Protein AF-A0A9W4X0B1-F1 (afdb_monomer_lite)

Radius of gyration: 15.43 Å; chains: 1; bounding box: 42×26×48 Å

Organism: NCBI:txid1117311

pLDDT: mean 79.41, std 17.8, range [36.81, 96.94]

Foldseek 3Di:
DDDDPPPVPDQDPPLLVQAALPDDLVSLVVSLLVNLVSCVVVVPDLVRSLVSSVVSCVRNVHDLVVNLVVLVVPPPDVSSVVVNVSSCVSCVVVVVVVVVVVVVD

Sequence (105 aa):
MSNIETKLDECNPDISKMINSTDNINIFIQKLFILLIEIQDEGKDYYETRDFINECIILSTRSTDDVIKWLKENQNESKHVFFLGIFLFMIMDLKEIRMKCLNAS

Structure (mmCIF, N/CA/C/O backbone):
data_AF-A0A9W4X0B1-F1
#
_entry.id   AF-A0A9W4X0B1-F1
#
loop_
_atom_site.group_PDB
_atom_site.id
_atom_site.type_symbol
_atom_site.label_atom_id
_atom_site.label_alt_id
_atom_site.label_comp_id
_atom_site.label_asym_id
_atom_site.label_entity_id
_atom_site.label_seq_id
_atom_site.pdbx_PDB_ins_code
_atom_site.Cartn_x
_atom_site.Cartn_y
_atom_site.Cartn_z
_atom_site.occupancy
_atom_site.B_iso_or_equiv
_atom_site.auth_seq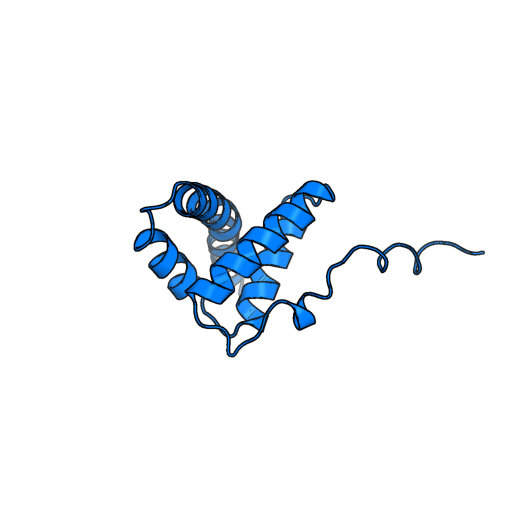_id
_atom_site.auth_comp_id
_atom_site.auth_asym_id
_atom_site.auth_atom_id
_atom_site.pdbx_PDB_model_num
ATOM 1 N N . MET A 1 1 ? 13.953 10.795 -37.653 1.00 36.81 1 MET A N 1
ATOM 2 C CA . MET A 1 1 ? 14.104 10.055 -36.385 1.00 36.81 1 MET A CA 1
ATOM 3 C C . MET A 1 1 ? 13.022 10.544 -35.443 1.00 36.81 1 MET A C 1
ATOM 5 O O . MET A 1 1 ? 13.223 11.530 -34.757 1.00 36.81 1 MET A O 1
ATOM 9 N N . SER A 1 2 ? 11.845 9.931 -35.483 1.00 47.12 2 SER A N 1
ATOM 10 C CA . SER A 1 2 ? 10.857 10.071 -34.412 1.00 47.12 2 SER A CA 1
ATOM 11 C C . SER A 1 2 ? 10.850 8.727 -33.716 1.00 47.12 2 SER A C 1
ATOM 13 O O . SER A 1 2 ? 10.632 7.747 -34.420 1.00 47.12 2 SER A O 1
ATOM 15 N N . ASN A 1 3 ? 11.181 8.660 -32.429 1.00 47.41 3 ASN A N 1
ATOM 16 C CA . ASN A 1 3 ? 10.845 7.548 -31.535 1.00 47.41 3 ASN A CA 1
ATOM 17 C C . ASN A 1 3 ? 11.609 7.718 -30.221 1.00 47.41 3 ASN A C 1
ATOM 19 O O . ASN A 1 3 ? 12.834 7.653 -30.226 1.00 47.41 3 ASN A O 1
ATOM 23 N N . ILE A 1 4 ? 10.859 7.906 -29.132 1.00 42.78 4 ILE A N 1
ATOM 24 C CA . ILE A 1 4 ? 10.941 7.190 -27.837 1.00 42.78 4 ILE A CA 1
ATOM 25 C C . ILE A 1 4 ? 10.382 8.071 -26.701 1.00 42.78 4 ILE A C 1
ATOM 27 O O . ILE A 1 4 ? 9.753 7.541 -25.796 1.00 42.78 4 ILE A O 1
ATOM 31 N N . GLU A 1 5 ? 10.463 9.402 -26.789 1.00 38.69 5 GLU A N 1
ATOM 32 C CA . GLU A 1 5 ? 10.032 10.289 -25.686 1.00 38.69 5 GLU A CA 1
ATOM 33 C C . GLU A 1 5 ? 8.525 10.606 -25.644 1.00 38.69 5 GLU A C 1
ATOM 35 O O . GLU A 1 5 ? 8.051 11.178 -24.675 1.00 38.69 5 GLU A O 1
ATOM 40 N N . THR A 1 6 ? 7.740 10.223 -26.654 1.00 37.59 6 THR A N 1
ATOM 41 C CA . THR A 1 6 ? 6.335 10.673 -26.800 1.00 37.59 6 THR A CA 1
ATOM 42 C C . THR A 1 6 ? 5.277 9.590 -26.582 1.00 37.59 6 THR A C 1
ATOM 44 O O . THR A 1 6 ? 4.123 9.789 -26.936 1.00 37.59 6 THR A O 1
ATOM 47 N N . LYS A 1 7 ? 5.638 8.433 -26.014 1.00 37.38 7 LYS A N 1
ATOM 48 C CA . LYS A 1 7 ? 4.675 7.350 -25.713 1.00 37.38 7 LYS A CA 1
ATOM 49 C C . LYS A 1 7 ? 4.520 7.015 -24.228 1.00 37.38 7 LYS A C 1
ATOM 51 O O . LYS A 1 7 ? 3.768 6.107 -23.901 1.00 37.38 7 LYS A O 1
ATOM 56 N N . LEU A 1 8 ? 5.203 7.741 -23.345 1.00 42.41 8 LEU A N 1
ATOM 57 C CA . LEU A 1 8 ? 5.096 7.568 -21.891 1.00 42.41 8 LEU A CA 1
ATOM 58 C C . LEU A 1 8 ? 4.039 8.478 -21.237 1.00 42.41 8 LEU A C 1
ATOM 60 O O . LEU A 1 8 ? 3.789 8.332 -20.047 1.00 42.41 8 LEU A O 1
ATOM 64 N N . ASP A 1 9 ? 3.398 9.366 -22.003 1.00 43.47 9 ASP A N 1
ATOM 65 C CA . ASP A 1 9 ? 2.589 10.475 -21.467 1.00 43.47 9 ASP A CA 1
ATOM 66 C C . ASP A 1 9 ? 1.064 10.304 -21.601 1.00 43.47 9 ASP A C 1
ATOM 68 O O . ASP A 1 9 ? 0.312 11.126 -21.085 1.00 43.47 9 ASP A O 1
ATOM 72 N N . GLU A 1 10 ? 0.564 9.266 -22.281 1.00 42.06 10 GLU A N 1
ATOM 73 C CA . GLU A 1 10 ? -0.879 9.179 -22.587 1.00 42.06 10 GLU A CA 1
ATOM 74 C C . GLU A 1 10 ? -1.713 8.384 -21.568 1.00 42.06 10 GLU A C 1
ATOM 76 O O . GLU A 1 10 ? -2.935 8.504 -21.586 1.00 42.06 10 GLU A O 1
ATOM 81 N N . CYS A 1 11 ? -1.091 7.640 -20.645 1.00 43.88 11 CYS A N 1
ATOM 82 C CA . CYS A 1 11 ? -1.824 6.867 -19.633 1.00 43.88 11 CYS A CA 1
ATOM 83 C C . CYS A 1 11 ? -1.243 6.906 -18.220 1.00 43.88 11 CYS A C 1
ATOM 85 O O . CYS A 1 11 ? -1.800 6.243 -17.371 1.00 43.88 11 CYS A O 1
ATOM 87 N N . ASN A 1 12 ? -0.199 7.678 -17.902 1.00 52.69 12 ASN A N 1
ATOM 88 C CA . ASN A 1 12 ? 0.158 7.826 -16.489 1.00 52.69 12 ASN A CA 1
ATOM 89 C C . ASN A 1 12 ? -0.858 8.798 -15.857 1.00 52.69 12 ASN A C 1
ATOM 91 O O . ASN A 1 12 ? -0.783 9.993 -16.176 1.00 52.69 12 ASN A O 1
ATOM 95 N N . PRO A 1 13 ? -1.841 8.359 -15.037 1.00 56.59 13 PRO A N 1
ATOM 96 C CA . PRO A 1 13 ? -2.681 9.305 -14.322 1.00 56.59 13 PRO A CA 1
ATOM 97 C C . PRO A 1 13 ? -1.729 10.203 -13.547 1.00 56.59 13 PRO A C 1
ATOM 99 O O . PRO A 1 13 ? -0.864 9.709 -12.833 1.00 56.59 13 PRO A O 1
ATOM 102 N N . ASP A 1 14 ? -1.822 11.516 -13.749 1.00 67.00 14 ASP A N 1
ATOM 103 C CA . ASP A 1 14 ? -0.957 12.463 -13.056 1.00 67.00 14 ASP A CA 1
ATOM 104 C C . ASP A 1 14 ? -1.181 12.285 -11.548 1.00 67.00 14 ASP A C 1
ATOM 106 O O . ASP A 1 14 ? -2.153 12.782 -10.972 1.00 67.00 14 ASP A O 1
ATOM 110 N N . ILE A 1 15 ? -0.307 11.490 -10.931 1.00 66.50 15 ILE A N 1
ATOM 111 C CA . ILE A 1 15 ? -0.443 10.947 -9.577 1.00 66.50 15 ILE A CA 1
ATOM 112 C C . ILE A 1 15 ? -0.588 12.103 -8.592 1.00 66.50 15 ILE A C 1
ATOM 114 O O . ILE A 1 15 ? -1.378 12.046 -7.648 1.00 66.50 15 ILE A O 1
ATOM 118 N N . SER A 1 16 ? 0.113 13.201 -8.887 1.00 65.31 16 SER A N 1
ATOM 119 C CA . SER A 1 16 ? 0.090 14.449 -8.132 1.00 65.31 16 SER A CA 1
ATOM 120 C C . SER A 1 16 ? -1.277 15.145 -8.134 1.00 65.31 16 SER A C 1
ATOM 122 O O . SER A 1 16 ? -1.605 15.858 -7.187 1.00 65.31 16 SER A O 1
ATOM 124 N N . LYS A 1 17 ? -2.109 14.923 -9.162 1.00 72.38 17 LYS A N 1
ATOM 125 C CA . LYS A 1 17 ? -3.488 15.435 -9.224 1.00 72.38 17 LYS A CA 1
ATOM 126 C C . LYS A 1 17 ? -4.468 14.560 -8.448 1.00 72.38 17 LYS A C 1
ATOM 128 O O . LYS A 1 17 ? -5.506 15.060 -8.013 1.00 72.38 17 LYS A O 1
ATOM 133 N N . MET A 1 18 ? -4.166 13.273 -8.277 1.00 81.12 18 MET A N 1
ATOM 134 C CA . MET A 1 18 ? -5.055 12.336 -7.590 1.00 81.12 18 MET A CA 1
ATOM 135 C C . MET A 1 18 ? -4.761 12.234 -6.092 1.00 81.12 18 MET A C 1
ATOM 137 O O . MET A 1 18 ? -5.700 12.265 -5.290 1.00 81.12 18 MET A O 1
ATOM 141 N N . ILE A 1 19 ? -3.489 12.173 -5.697 1.00 88.75 19 ILE A N 1
ATOM 142 C CA . ILE A 1 19 ? -3.065 12.097 -4.296 1.00 88.75 19 ILE A CA 1
ATOM 143 C C . ILE A 1 19 ? -2.889 13.501 -3.720 1.00 88.75 19 ILE A C 1
ATOM 145 O O . ILE A 1 19 ? -2.079 14.288 -4.201 1.00 88.75 19 ILE A O 1
ATOM 149 N N . ASN A 1 20 ? -3.624 13.806 -2.649 1.00 86.69 20 ASN A N 1
ATOM 150 C CA . ASN A 1 20 ? -3.515 15.079 -1.948 1.00 86.69 20 ASN A CA 1
ATOM 151 C C . ASN A 1 20 ? -3.047 14.848 -0.505 1.00 86.69 20 ASN A C 1
ATOM 153 O O . ASN A 1 20 ? -3.622 14.038 0.221 1.00 86.69 20 ASN A O 1
ATOM 157 N N . SER A 1 21 ? -2.033 15.589 -0.059 1.00 88.31 21 SER A N 1
ATOM 158 C CA . SER A 1 21 ? -1.511 15.503 1.314 1.00 88.31 21 SER A CA 1
ATOM 159 C C . SER A 1 21 ? -2.541 15.872 2.390 1.00 88.31 21 SER A C 1
ATOM 161 O O . SER A 1 21 ? -2.413 15.462 3.542 1.00 88.31 21 SER A O 1
ATOM 163 N N . THR A 1 22 ? -3.590 16.613 2.023 1.00 91.00 22 THR A N 1
ATOM 164 C CA . THR A 1 22 ? -4.701 16.978 2.917 1.00 91.00 22 THR A CA 1
ATOM 165 C C . THR A 1 22 ? -5.806 15.924 2.993 1.00 91.00 22 THR A C 1
ATOM 167 O O . THR A 1 22 ? -6.669 16.017 3.870 1.00 91.00 22 THR A O 1
ATOM 170 N N . ASP A 1 23 ? -5.786 14.901 2.128 1.00 93.19 23 ASP A N 1
ATOM 171 C CA . ASP A 1 23 ? -6.745 13.800 2.202 1.00 93.19 23 ASP A CA 1
ATOM 172 C C . ASP A 1 23 ? -6.601 13.086 3.545 1.00 93.19 23 ASP A C 1
ATOM 174 O O . ASP A 1 23 ? -5.493 12.756 3.972 1.00 93.19 23 ASP A O 1
ATOM 178 N N . ASN A 1 24 ? -7.716 12.774 4.207 1.00 94.38 24 ASN A N 1
ATOM 179 C CA . ASN A 1 24 ? -7.668 11.868 5.352 1.00 94.38 24 ASN A CA 1
ATOM 180 C C . ASN A 1 24 ? -7.290 10.442 4.903 1.00 94.38 24 ASN A C 1
ATOM 182 O O . ASN A 1 24 ? -7.356 10.103 3.721 1.00 94.38 24 ASN A O 1
ATOM 186 N N . ILE A 1 25 ? -6.904 9.589 5.853 1.00 94.06 25 ILE A N 1
ATOM 187 C CA . ILE A 1 25 ? -6.358 8.267 5.530 1.00 94.06 25 ILE A CA 1
ATOM 188 C C . ILE A 1 25 ? -7.349 7.368 4.781 1.00 94.06 25 ILE A C 1
ATOM 190 O O . ILE A 1 25 ? -6.938 6.659 3.876 1.00 94.06 25 ILE A O 1
ATOM 194 N N . ASN A 1 26 ? -8.649 7.442 5.073 1.00 93.50 26 ASN A N 1
ATOM 195 C CA . ASN A 1 26 ? -9.655 6.656 4.356 1.00 93.50 26 ASN A CA 1
ATOM 196 C C . ASN A 1 26 ? -9.752 7.086 2.882 1.00 93.50 26 ASN A C 1
ATOM 198 O O . ASN A 1 26 ? -9.722 6.245 1.988 1.00 93.50 26 ASN A O 1
ATOM 202 N N . ILE A 1 27 ? -9.809 8.398 2.625 1.00 94.31 27 ILE A N 1
ATOM 203 C CA . ILE A 1 27 ? -9.843 8.945 1.258 1.00 94.31 27 ILE A CA 1
ATOM 204 C C . ILE A 1 27 ? -8.572 8.555 0.501 1.00 94.31 27 ILE A C 1
ATOM 206 O O . ILE A 1 27 ? -8.652 8.088 -0.633 1.00 94.31 27 ILE A O 1
ATOM 210 N N . PHE A 1 28 ? -7.411 8.688 1.145 1.00 94.69 28 PHE A N 1
ATOM 211 C CA . PHE A 1 28 ? -6.136 8.272 0.571 1.00 94.69 28 PHE A CA 1
ATOM 212 C C . PHE A 1 28 ? -6.137 6.788 0.174 1.00 94.69 28 PHE A C 1
ATOM 214 O O . PHE A 1 28 ? -5.770 6.466 -0.951 1.00 94.69 28 PHE A O 1
ATOM 221 N N . ILE A 1 29 ? -6.598 5.887 1.051 1.00 94.06 29 ILE A N 1
ATOM 222 C CA . ILE A 1 29 ? -6.644 4.444 0.762 1.00 94.06 29 ILE A CA 1
ATOM 223 C C . ILE A 1 29 ? -7.578 4.131 -0.404 1.00 94.06 29 ILE A C 1
ATOM 225 O O . ILE A 1 29 ? -7.227 3.322 -1.258 1.00 94.06 29 ILE A O 1
ATOM 229 N N . GLN A 1 30 ? -8.743 4.778 -0.477 1.00 92.38 30 GLN A N 1
ATOM 230 C CA . GLN A 1 30 ? -9.669 4.580 -1.594 1.00 92.38 30 GLN A CA 1
ATOM 231 C C . GLN A 1 30 ? -9.054 5.014 -2.927 1.00 92.38 30 GLN A C 1
ATOM 233 O O . GLN A 1 30 ? -9.148 4.280 -3.908 1.00 92.38 30 GLN A O 1
ATOM 238 N N . LYS A 1 31 ? -8.386 6.172 -2.953 1.00 93.06 31 LYS A N 1
ATOM 239 C CA . LYS A 1 31 ? -7.690 6.669 -4.146 1.00 93.06 31 LYS A CA 1
ATOM 240 C C . LYS A 1 31 ? -6.537 5.759 -4.552 1.00 93.06 31 LYS A C 1
ATOM 242 O O . LYS A 1 31 ? -6.442 5.387 -5.714 1.00 93.06 31 LYS A O 1
ATOM 247 N N . LEU A 1 32 ? -5.705 5.361 -3.589 1.00 92.50 32 LEU A N 1
ATOM 248 C CA . LEU A 1 32 ? -4.587 4.453 -3.827 1.00 92.50 32 LEU A CA 1
ATOM 249 C C . LEU A 1 32 ? -5.065 3.098 -4.366 1.00 92.50 32 LEU A C 1
ATOM 251 O O . LEU A 1 32 ? -4.422 2.529 -5.238 1.00 92.50 32 LEU A O 1
ATOM 255 N N . PHE A 1 33 ? -6.199 2.593 -3.877 1.00 91.56 33 PHE A N 1
ATOM 256 C CA . PHE A 1 33 ? -6.786 1.351 -4.369 1.00 91.56 33 PHE A CA 1
ATOM 257 C C . PHE A 1 33 ? -7.252 1.457 -5.827 1.00 91.56 33 PHE A C 1
ATOM 259 O O . PHE A 1 33 ? -6.973 0.555 -6.610 1.00 91.56 33 PHE A O 1
ATOM 266 N N . ILE A 1 34 ? -7.929 2.551 -6.195 1.00 91.38 34 ILE A N 1
ATOM 267 C CA . ILE A 1 34 ? -8.362 2.804 -7.581 1.00 91.38 34 ILE A CA 1
ATOM 268 C C . ILE A 1 34 ? -7.146 2.875 -8.506 1.00 91.38 34 ILE A C 1
ATOM 270 O O . ILE A 1 34 ? -7.072 2.138 -9.482 1.00 91.38 34 ILE A O 1
ATOM 274 N N . LEU A 1 35 ? -6.161 3.689 -8.134 1.00 90.50 35 LEU A N 1
ATOM 275 C CA . LEU A 1 35 ? -4.923 3.855 -8.886 1.00 90.50 35 LEU A CA 1
ATOM 276 C C . LEU A 1 35 ? -4.144 2.544 -9.060 1.00 90.50 35 LEU A C 1
ATOM 278 O O . LEU A 1 35 ? -3.584 2.283 -10.119 1.00 90.50 35 LEU A O 1
ATOM 282 N N . LEU A 1 36 ? -4.109 1.702 -8.021 1.00 89.44 36 LEU A N 1
ATOM 283 C CA . LEU A 1 36 ? -3.450 0.401 -8.097 1.00 89.44 36 LEU A CA 1
ATOM 284 C C . LEU A 1 36 ? -4.112 -0.510 -9.140 1.00 89.44 36 LEU A C 1
ATOM 286 O O . LEU A 1 36 ? -3.407 -1.240 -9.830 1.00 89.44 36 LEU A O 1
ATOM 290 N N . ILE A 1 37 ? -5.445 -0.483 -9.241 1.00 88.12 37 ILE A N 1
ATOM 291 C CA . ILE A 1 37 ? -6.175 -1.252 -10.256 1.00 88.12 37 ILE A CA 1
ATOM 292 C C . ILE A 1 37 ? -5.819 -0.739 -11.653 1.00 88.12 37 ILE A C 1
ATOM 294 O O . ILE A 1 37 ? -5.464 -1.544 -12.505 1.00 88.12 37 ILE A O 1
ATOM 298 N N . GLU A 1 38 ? -5.844 0.579 -11.862 1.00 89.19 38 GLU A N 1
ATOM 299 C CA . GLU A 1 38 ? -5.522 1.198 -13.158 1.00 89.19 38 GLU A CA 1
ATOM 300 C C . GLU A 1 38 ? -4.118 0.801 -13.641 1.00 89.19 38 GLU A C 1
ATOM 302 O O . GLU A 1 38 ? -3.941 0.340 -14.765 1.00 89.19 38 GLU A O 1
ATOM 307 N N . ILE A 1 39 ? -3.129 0.864 -12.751 1.00 86.69 39 ILE A N 1
ATOM 308 C CA . ILE A 1 39 ? -1.742 0.485 -13.051 1.00 86.69 39 ILE A CA 1
ATOM 309 C C . ILE A 1 39 ? -1.584 -1.001 -13.356 1.00 86.69 39 ILE A C 1
ATOM 311 O O . ILE A 1 39 ? -0.803 -1.380 -14.231 1.00 86.69 39 ILE A O 1
ATOM 315 N N . GLN A 1 40 ? -2.320 -1.861 -12.654 1.00 84.44 40 GLN A N 1
ATOM 316 C CA . GLN A 1 40 ? -2.309 -3.289 -12.960 1.00 84.44 40 GLN A CA 1
ATOM 317 C C . GLN A 1 40 ? -2.982 -3.591 -14.303 1.00 84.44 40 GLN A C 1
ATOM 319 O O . GLN A 1 40 ? -2.476 -4.432 -15.046 1.00 84.44 40 GLN A O 1
ATOM 324 N N . ASP A 1 41 ? -4.062 -2.886 -14.645 1.00 87.88 41 ASP A N 1
ATOM 325 C CA . ASP A 1 41 ? -4.736 -3.002 -15.944 1.00 87.88 41 ASP A CA 1
ATOM 326 C C . ASP A 1 41 ? -3.839 -2.525 -17.103 1.00 87.88 41 ASP A C 1
ATOM 328 O O . ASP A 1 41 ? -3.909 -3.066 -18.209 1.00 87.88 41 ASP A O 1
ATOM 332 N N . GLU A 1 42 ? -2.929 -1.581 -16.846 1.00 88.75 42 GLU A N 1
ATOM 333 C CA . GLU A 1 42 ? -1.874 -1.163 -17.783 1.00 88.75 42 GLU A CA 1
ATOM 334 C C . GLU A 1 42 ? -0.756 -2.203 -17.964 1.00 88.75 42 GLU A C 1
ATOM 336 O O . GLU A 1 42 ? 0.108 -2.052 -18.833 1.00 88.75 42 GLU A O 1
ATOM 341 N N . GLY A 1 43 ? -0.763 -3.277 -17.172 1.00 87.38 43 GLY A N 1
ATOM 342 C CA . GLY A 1 43 ? 0.229 -4.345 -17.242 1.00 87.38 43 GLY A CA 1
ATOM 343 C C . GLY A 1 43 ? 1.573 -3.978 -16.617 1.00 87.38 43 GLY A C 1
ATOM 344 O O . GLY A 1 43 ? 2.588 -4.583 -16.972 1.00 87.38 43 GLY A O 1
ATOM 345 N N . LYS A 1 44 ? 1.587 -3.000 -15.702 1.00 85.56 44 LYS A N 1
ATOM 346 C CA . LYS A 1 44 ? 2.782 -2.603 -14.954 1.00 85.56 44 LYS A CA 1
ATOM 347 C C . LYS A 1 44 ? 3.322 -3.771 -14.144 1.00 85.56 44 LYS A C 1
ATOM 349 O O . LYS A 1 44 ? 2.569 -4.526 -13.522 1.00 85.56 44 LYS A O 1
ATOM 354 N N . ASP A 1 45 ? 4.641 -3.928 -14.155 1.00 88.94 45 ASP A N 1
ATOM 355 C CA . ASP A 1 45 ? 5.269 -5.035 -13.448 1.00 88.94 45 ASP A CA 1
ATOM 356 C C . ASP A 1 45 ? 5.317 -4.804 -11.927 1.00 88.94 45 ASP A C 1
ATOM 358 O O . ASP A 1 45 ? 4.882 -3.781 -11.386 1.00 88.94 45 ASP A O 1
ATOM 362 N N . TYR A 1 46 ? 5.828 -5.803 -11.208 1.00 86.19 46 TYR A N 1
ATOM 363 C CA . TYR A 1 46 ? 5.957 -5.754 -9.754 1.00 86.19 46 TYR A CA 1
ATOM 364 C C . TYR A 1 46 ? 6.768 -4.546 -9.261 1.00 86.19 46 TYR A C 1
ATOM 366 O O . TYR A 1 46 ? 6.374 -3.893 -8.293 1.00 86.19 46 TYR A O 1
ATOM 374 N N . TYR A 1 47 ? 7.900 -4.254 -9.902 1.00 86.56 47 TYR A N 1
ATOM 375 C CA . TYR A 1 47 ? 8.793 -3.182 -9.475 1.00 86.56 47 TYR A CA 1
ATOM 376 C C . TYR A 1 47 ? 8.168 -1.818 -9.748 1.00 86.56 47 TYR A C 1
ATOM 378 O O . TYR A 1 47 ? 8.169 -0.971 -8.856 1.00 86.56 47 TYR A O 1
ATOM 386 N N . GLU A 1 48 ? 7.563 -1.643 -10.924 1.00 88.19 48 GLU A N 1
ATOM 387 C CA . GLU A 1 48 ? 6.834 -0.421 -11.272 1.00 88.19 48 GLU A CA 1
ATOM 388 C C . GLU A 1 48 ? 5.667 -0.172 -10.306 1.00 88.19 48 GLU A C 1
ATOM 390 O O . GLU A 1 48 ? 5.517 0.926 -9.771 1.00 88.19 48 GLU A O 1
ATOM 395 N N . THR A 1 49 ? 4.881 -1.211 -10.010 1.00 87.88 49 THR A N 1
ATOM 396 C CA . THR A 1 49 ? 3.747 -1.129 -9.075 1.00 87.88 49 THR A CA 1
ATOM 397 C C . THR A 1 49 ? 4.204 -0.765 -7.661 1.00 87.88 49 THR A C 1
ATOM 399 O O . THR A 1 49 ? 3.574 0.039 -6.969 1.00 87.88 49 THR A O 1
ATOM 402 N N . ARG A 1 50 ? 5.313 -1.352 -7.204 1.00 87.56 50 ARG A N 1
ATOM 403 C CA . ARG A 1 50 ? 5.877 -1.059 -5.886 1.00 87.56 50 ARG A CA 1
ATOM 404 C C . ARG A 1 50 ? 6.362 0.385 -5.795 1.00 87.56 50 ARG A C 1
ATOM 406 O O . ARG A 1 50 ? 6.085 1.061 -4.803 1.00 87.56 50 ARG A O 1
ATOM 413 N N . ASP A 1 51 ? 7.100 0.845 -6.799 1.00 87.56 51 ASP A N 1
ATOM 414 C CA . ASP A 1 51 ? 7.663 2.193 -6.811 1.00 87.56 51 ASP A CA 1
ATOM 415 C C . ASP A 1 51 ? 6.539 3.242 -6.867 1.00 87.56 51 ASP A C 1
ATOM 417 O O . ASP A 1 51 ? 6.565 4.208 -6.101 1.00 87.56 51 ASP A O 1
ATOM 421 N N . PHE A 1 52 ? 5.477 2.957 -7.624 1.00 88.94 52 PHE A N 1
ATOM 422 C CA . PHE A 1 52 ? 4.245 3.741 -7.632 1.00 88.94 52 PHE A CA 1
ATOM 423 C C . PHE A 1 52 ? 3.583 3.865 -6.248 1.00 88.94 52 PHE A C 1
ATOM 425 O O . PHE A 1 52 ? 3.228 4.963 -5.807 1.00 88.94 52 PHE A O 1
ATOM 432 N N . ILE A 1 53 ? 3.422 2.748 -5.527 1.00 89.69 53 ILE A N 1
ATOM 433 C CA . ILE A 1 53 ? 2.830 2.757 -4.180 1.00 89.69 53 ILE A CA 1
ATOM 434 C C . ILE A 1 53 ? 3.662 3.638 -3.237 1.00 89.69 53 ILE A C 1
ATOM 436 O O . ILE A 1 53 ? 3.100 4.414 -2.459 1.00 89.69 53 ILE A O 1
ATOM 440 N N . ASN A 1 54 ? 4.993 3.543 -3.308 1.00 87.81 54 ASN A N 1
ATOM 441 C CA . ASN A 1 54 ? 5.880 4.370 -2.490 1.00 87.81 54 ASN A CA 1
ATOM 442 C C . ASN A 1 54 ? 5.722 5.856 -2.806 1.00 87.81 54 ASN A C 1
ATOM 444 O O . ASN A 1 54 ? 5.640 6.666 -1.881 1.00 87.81 54 ASN A O 1
ATOM 448 N N . GLU A 1 55 ? 5.651 6.207 -4.089 1.00 88.94 55 GLU A N 1
ATOM 449 C CA . GLU A 1 55 ? 5.448 7.584 -4.529 1.00 88.94 55 GLU A CA 1
ATOM 450 C C . GLU A 1 55 ? 4.132 8.148 -3.981 1.00 88.94 55 GLU A C 1
ATOM 452 O O . GLU A 1 55 ? 4.126 9.217 -3.369 1.00 88.94 55 GLU A O 1
ATOM 457 N N . CYS A 1 56 ? 3.037 7.388 -4.073 1.00 91.19 56 CYS A N 1
ATOM 458 C CA . CYS A 1 56 ? 1.748 7.789 -3.509 1.00 91.19 56 CYS A CA 1
ATOM 459 C C . CYS A 1 56 ? 1.821 8.049 -1.996 1.00 91.19 56 CYS A C 1
ATOM 461 O O . CYS A 1 56 ? 1.266 9.031 -1.498 1.00 91.19 56 CYS A O 1
ATOM 463 N N . ILE A 1 57 ? 2.516 7.190 -1.243 1.00 90.31 57 ILE A N 1
ATOM 464 C CA . ILE A 1 57 ? 2.687 7.364 0.207 1.00 90.31 57 ILE A CA 1
ATOM 465 C C . ILE A 1 57 ? 3.475 8.646 0.502 1.00 90.31 57 ILE A C 1
ATOM 467 O O . ILE A 1 57 ? 3.036 9.448 1.332 1.00 90.31 57 ILE A O 1
ATOM 471 N N . ILE A 1 58 ? 4.585 8.873 -0.208 1.00 89.31 58 ILE A N 1
ATOM 472 C CA . ILE A 1 58 ? 5.429 10.067 -0.057 1.00 89.31 58 ILE A CA 1
ATOM 473 C C . ILE A 1 58 ? 4.629 11.337 -0.368 1.00 89.31 58 ILE A C 1
ATOM 475 O O . ILE A 1 58 ? 4.614 12.260 0.449 1.00 89.31 58 ILE A O 1
ATOM 479 N N . LEU A 1 59 ? 3.913 11.369 -1.497 1.00 89.62 59 LEU A N 1
ATOM 480 C CA . LEU A 1 59 ? 3.081 12.506 -1.910 1.00 89.62 59 LEU A CA 1
ATOM 481 C C . LEU A 1 59 ? 1.958 12.799 -0.909 1.00 89.62 59 LEU A C 1
ATOM 483 O O . LEU A 1 59 ? 1.627 13.956 -0.656 1.00 89.62 59 LEU A O 1
ATOM 487 N N . SER A 1 60 ? 1.403 11.759 -0.283 1.00 89.75 60 SER A N 1
ATOM 488 C CA . SER A 1 60 ? 0.391 11.919 0.765 1.00 89.75 60 SER A CA 1
ATOM 489 C C . SER A 1 60 ? 0.960 12.397 2.106 1.00 89.75 60 SER A C 1
ATOM 491 O O . SER A 1 60 ? 0.192 12.666 3.029 1.00 89.75 60 SER A O 1
ATOM 493 N N . THR A 1 61 ? 2.287 12.513 2.242 1.00 90.56 61 THR A N 1
ATOM 494 C CA . THR A 1 61 ? 3.001 12.827 3.496 1.00 90.56 61 THR A CA 1
ATOM 495 C C . THR A 1 61 ? 2.707 11.845 4.638 1.00 90.56 61 THR A C 1
ATOM 497 O O . THR A 1 61 ? 2.822 12.185 5.816 1.00 90.56 61 THR A O 1
ATOM 500 N N . ARG A 1 62 ? 2.316 10.609 4.302 1.00 88.50 62 ARG A N 1
ATOM 501 C CA . ARG A 1 62 ? 1.980 9.555 5.270 1.00 88.50 62 ARG A CA 1
ATOM 502 C C . ARG A 1 62 ? 3.151 8.612 5.472 1.00 88.50 62 ARG A C 1
ATOM 504 O O . ARG A 1 62 ? 4.007 8.464 4.604 1.00 88.50 62 ARG A O 1
ATOM 511 N N . SER A 1 63 ? 3.164 7.925 6.611 1.00 90.06 63 SER A N 1
ATOM 512 C CA . SER A 1 63 ? 4.065 6.794 6.794 1.00 90.06 63 SER A CA 1
ATOM 513 C C . SER A 1 63 ? 3.423 5.503 6.287 1.00 90.06 63 SER A C 1
ATOM 515 O O . SER A 1 63 ? 2.207 5.304 6.353 1.00 90.06 63 SER A O 1
ATOM 517 N N . THR A 1 64 ? 4.260 4.579 5.825 1.00 89.50 64 THR A N 1
ATOM 518 C CA . THR A 1 64 ? 3.847 3.207 5.518 1.00 89.50 64 THR A CA 1
ATOM 519 C C . THR A 1 64 ? 3.176 2.525 6.714 1.00 89.50 64 THR A C 1
ATOM 521 O O . THR A 1 64 ? 2.214 1.779 6.537 1.00 89.50 64 THR A O 1
ATOM 524 N N . ASP A 1 65 ? 3.652 2.789 7.933 1.00 89.69 65 ASP A N 1
ATOM 525 C CA . ASP A 1 65 ? 3.108 2.178 9.147 1.00 89.69 65 ASP A CA 1
ATOM 526 C C . ASP A 1 65 ? 1.685 2.670 9.446 1.00 89.69 65 ASP A C 1
ATOM 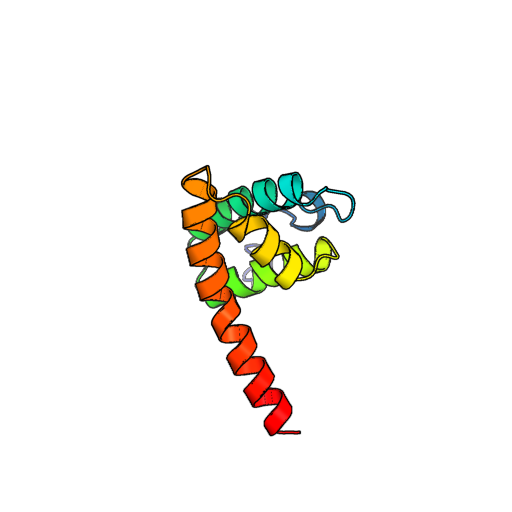528 O O . ASP A 1 65 ? 0.839 1.863 9.835 1.00 89.69 65 ASP A O 1
ATOM 532 N N . ASP A 1 66 ? 1.381 3.948 9.187 1.00 92.12 66 ASP A N 1
ATOM 533 C CA . ASP A 1 66 ? 0.019 4.483 9.317 1.00 92.12 66 ASP A CA 1
ATOM 534 C C . ASP A 1 66 ? -0.947 3.785 8.356 1.00 92.12 66 ASP A C 1
ATOM 536 O O . ASP A 1 66 ? -2.057 3.414 8.743 1.00 92.12 66 ASP A O 1
ATOM 540 N N . VAL A 1 67 ? -0.506 3.557 7.114 1.00 92.75 67 VAL A N 1
ATOM 541 C CA . VAL A 1 67 ? -1.289 2.844 6.096 1.00 92.75 67 VAL A CA 1
ATOM 542 C C . VAL A 1 67 ? -1.552 1.400 6.520 1.00 92.75 67 VAL A C 1
ATOM 544 O O . VAL A 1 67 ? -2.700 0.956 6.512 1.00 92.75 67 VAL A O 1
ATOM 547 N N . ILE A 1 68 ? -0.514 0.676 6.955 1.00 92.06 68 ILE A N 1
ATOM 548 C CA . ILE A 1 68 ? -0.650 -0.709 7.432 1.00 92.06 68 ILE A CA 1
ATOM 549 C C . ILE A 1 68 ? -1.593 -0.775 8.632 1.00 92.06 68 ILE A C 1
ATOM 551 O O . ILE A 1 68 ? -2.445 -1.665 8.697 1.00 92.06 68 ILE A O 1
ATOM 555 N N . LYS A 1 69 ? -1.436 0.141 9.593 1.00 94.12 69 LYS A N 1
ATOM 556 C 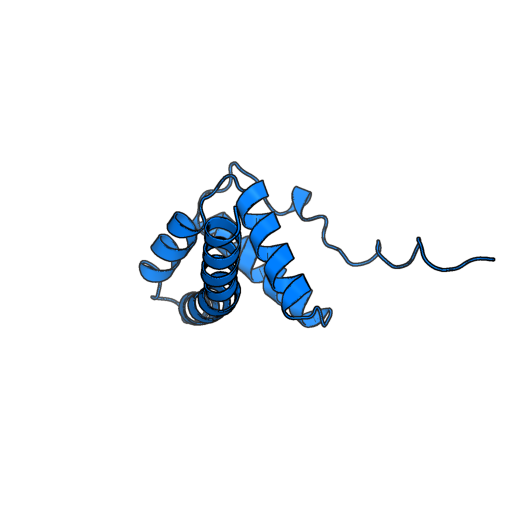CA . LYS A 1 69 ? -2.275 0.197 10.790 1.00 94.12 69 LYS A CA 1
ATOM 557 C C . LYS A 1 69 ? -3.739 0.382 10.410 1.00 94.12 69 LYS A C 1
ATOM 559 O O . LYS A 1 69 ? -4.574 -0.413 10.836 1.00 94.12 69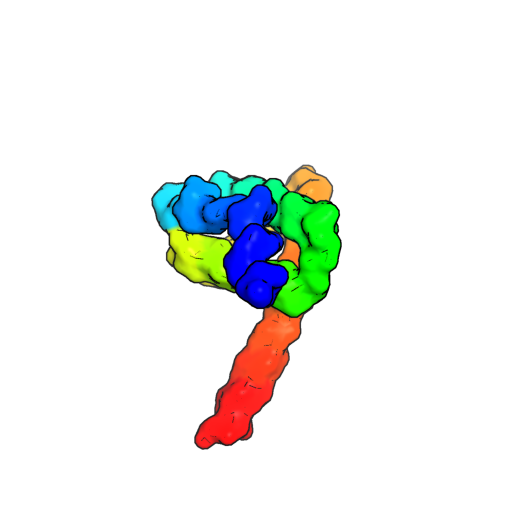 LYS A O 1
ATOM 564 N N . TRP A 1 70 ? -4.036 1.367 9.564 1.00 96.12 70 TRP A N 1
ATOM 565 C CA . TRP A 1 70 ? -5.406 1.629 9.141 1.00 96.12 70 TRP A CA 1
ATOM 566 C C . TRP A 1 70 ? -6.012 0.437 8.402 1.00 96.12 70 TRP A C 1
ATOM 568 O O . TRP A 1 70 ? -7.137 0.042 8.702 1.00 96.12 70 TRP A O 1
ATOM 578 N N . LEU A 1 71 ? -5.259 -0.192 7.493 1.00 94.94 71 LEU A N 1
ATOM 579 C CA . LEU A 1 71 ? -5.731 -1.375 6.779 1.00 94.94 71 LEU A CA 1
ATOM 580 C C . LEU A 1 71 ? -6.064 -2.516 7.742 1.00 94.94 71 LEU A C 1
ATOM 582 O O . LEU A 1 71 ? -7.152 -3.077 7.639 1.00 94.94 71 LEU A O 1
ATOM 586 N N . LYS A 1 72 ? -5.200 -2.808 8.723 1.00 94.50 72 LYS A N 1
ATOM 587 C CA . LYS A 1 72 ? -5.457 -3.828 9.757 1.00 94.50 72 LYS A CA 1
ATOM 588 C C . LYS A 1 72 ? -6.711 -3.545 10.588 1.00 94.50 72 LYS A C 1
ATOM 590 O O . LYS A 1 72 ? -7.411 -4.483 10.954 1.00 94.50 72 LYS A O 1
ATOM 595 N N . GLU A 1 73 ? -6.993 -2.279 10.880 1.00 96.94 73 GLU A N 1
ATOM 596 C CA . GLU A 1 73 ? -8.160 -1.864 11.670 1.00 96.94 73 GLU A CA 1
ATOM 597 C C . GLU A 1 73 ? -9.471 -1.867 10.856 1.00 96.94 73 GLU A C 1
ATOM 599 O O . GLU A 1 73 ? -10.548 -1.964 11.440 1.00 96.94 73 GLU A O 1
ATOM 604 N N . ASN A 1 74 ? -9.406 -1.810 9.519 1.00 96.06 74 ASN A N 1
ATOM 605 C CA . ASN A 1 74 ? -10.570 -1.629 8.636 1.00 96.06 74 ASN A CA 1
ATOM 606 C C . ASN A 1 74 ? -10.862 -2.850 7.740 1.00 96.06 74 ASN A C 1
ATOM 608 O O . ASN A 1 74 ? -11.320 -2.716 6.606 1.00 96.06 74 ASN A O 1
ATOM 612 N N . GLN A 1 75 ? -10.654 -4.063 8.259 1.00 94.44 75 GLN A N 1
ATOM 613 C CA . GLN A 1 75 ? -10.829 -5.337 7.534 1.00 94.44 75 GLN A CA 1
ATOM 614 C C . GLN A 1 75 ? -12.299 -5.766 7.323 1.00 94.44 75 GLN A C 1
ATOM 616 O O . GLN A 1 75 ? -12.563 -6.884 6.891 1.00 94.44 75 GLN A O 1
ATOM 621 N N . ASN A 1 76 ? -13.264 -4.888 7.608 1.00 94.75 76 ASN A N 1
ATOM 622 C CA . ASN A 1 76 ? -14.697 -5.184 7.488 1.00 94.75 76 ASN A CA 1
ATOM 623 C C . ASN A 1 76 ? -15.158 -5.350 6.029 1.00 94.75 76 ASN A C 1
ATOM 625 O O . ASN A 1 76 ? -16.191 -5.964 5.774 1.00 94.75 76 ASN A O 1
ATOM 629 N N . GLU A 1 77 ? -14.403 -4.805 5.072 1.00 92.56 77 GLU A N 1
ATOM 630 C CA . GLU A 1 77 ? -14.663 -4.943 3.639 1.00 92.56 77 GLU A CA 1
ATOM 631 C C . GLU A 1 77 ? -13.585 -5.811 2.986 1.00 92.56 77 GLU A C 1
ATOM 633 O O . GLU A 1 77 ? -12.387 -5.584 3.177 1.00 92.56 77 GLU A O 1
ATOM 638 N N . SER A 1 78 ? -13.998 -6.767 2.147 1.00 91.19 78 SER A N 1
ATOM 639 C CA . SER A 1 78 ? -13.089 -7.697 1.459 1.00 91.19 78 SER A CA 1
ATOM 640 C C . SER A 1 78 ? -12.011 -6.986 0.639 1.00 91.19 78 SER A C 1
ATOM 642 O O . SER A 1 78 ? -10.872 -7.449 0.590 1.00 91.19 78 SER A O 1
ATOM 644 N N . LYS A 1 79 ? -12.333 -5.823 0.057 1.00 89.12 79 LYS A N 1
ATOM 645 C CA . LYS A 1 79 ? -11.376 -4.993 -0.686 1.00 89.12 79 LYS A CA 1
ATOM 646 C C . LYS A 1 79 ? -10.193 -4.546 0.182 1.00 89.12 79 LYS A C 1
ATOM 648 O O . LYS A 1 79 ? -9.063 -4.564 -0.288 1.00 89.12 79 LYS A O 1
ATOM 653 N N . HIS A 1 80 ? -10.418 -4.215 1.457 1.00 92.81 80 HIS A N 1
ATOM 654 C CA . HIS A 1 80 ? -9.347 -3.807 2.373 1.00 92.81 80 HIS A CA 1
ATOM 655 C C . HIS A 1 80 ? -8.490 -4.998 2.814 1.00 92.81 80 HIS A C 1
ATOM 657 O O . HIS A 1 80 ? -7.290 -4.839 3.035 1.00 92.81 80 HIS A O 1
ATOM 663 N N . VAL A 1 81 ? -9.080 -6.194 2.913 1.00 93.19 81 VAL A N 1
ATOM 664 C CA . VAL A 1 81 ? -8.340 -7.441 3.177 1.00 93.19 81 VAL A CA 1
ATOM 665 C C . VAL A 1 81 ? -7.423 -7.774 2.002 1.00 93.19 81 VAL A C 1
ATOM 667 O O . VAL A 1 81 ? -6.226 -7.992 2.186 1.00 93.19 81 VAL A O 1
ATOM 670 N N . PHE A 1 82 ? -7.970 -7.752 0.784 1.00 91.00 82 PHE A N 1
ATOM 671 C CA . PHE A 1 82 ? -7.208 -7.977 -0.442 1.00 91.00 82 PHE A CA 1
ATOM 672 C C . PHE A 1 82 ? -6.075 -6.956 -0.590 1.00 91.00 82 PHE A C 1
ATOM 674 O O . PHE A 1 82 ? -4.917 -7.326 -0.791 1.00 91.00 82 PHE A O 1
ATOM 681 N N . PHE A 1 83 ? -6.396 -5.675 -0.403 1.00 91.25 83 PHE A N 1
ATOM 682 C CA . PHE A 1 83 ? -5.425 -4.599 -0.526 1.00 91.25 83 PHE A CA 1
ATOM 683 C C . PHE A 1 83 ? -4.316 -4.686 0.532 1.00 91.25 83 PHE A C 1
ATOM 685 O O . PHE A 1 83 ? -3.154 -4.494 0.194 1.00 91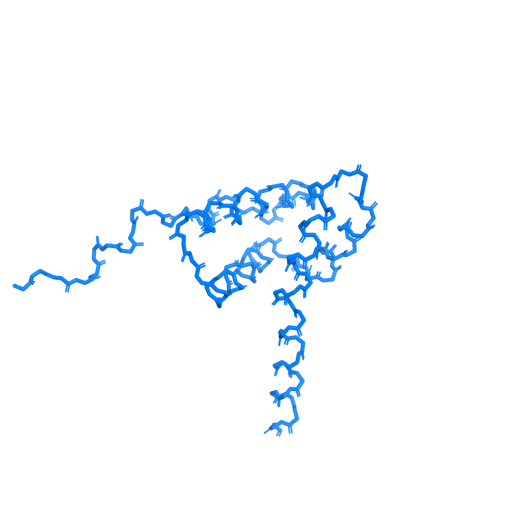.25 83 PHE A O 1
ATOM 692 N N . LEU A 1 84 ? -4.625 -5.072 1.778 1.00 92.88 84 LEU A N 1
ATOM 693 C CA . LEU A 1 84 ? -3.605 -5.328 2.803 1.00 92.88 84 LEU A CA 1
ATOM 694 C C . LEU A 1 84 ? -2.623 -6.431 2.380 1.00 92.88 84 LEU A C 1
ATOM 696 O O . LEU A 1 84 ? -1.422 -6.289 2.606 1.00 92.88 84 LEU A O 1
ATOM 700 N N . GLY A 1 85 ? -3.114 -7.506 1.757 1.00 91.38 85 GLY A N 1
ATOM 701 C CA . GLY A 1 85 ? -2.272 -8.590 1.247 1.00 91.38 85 GLY A CA 1
ATOM 702 C C . GLY A 1 85 ? -1.284 -8.110 0.183 1.00 91.38 85 GLY A C 1
ATOM 703 O O . GLY A 1 85 ? -0.080 -8.333 0.323 1.00 91.38 85 GLY A O 1
ATOM 704 N N . ILE A 1 86 ? -1.779 -7.391 -0.831 1.00 88.25 86 ILE A N 1
ATOM 705 C CA . ILE A 1 86 ? -0.933 -6.800 -1.880 1.00 88.25 86 ILE A CA 1
ATOM 706 C C . ILE A 1 86 ? 0.065 -5.814 -1.276 1.00 88.25 86 ILE A C 1
ATOM 708 O O . ILE A 1 86 ? 1.260 -5.893 -1.546 1.00 88.25 86 ILE A O 1
ATOM 712 N N . PHE A 1 87 ? -0.402 -4.915 -0.414 1.00 88.81 87 PHE A N 1
ATOM 713 C CA . PHE A 1 87 ? 0.435 -3.879 0.175 1.00 88.81 87 PHE A CA 1
ATOM 714 C C . PHE A 1 87 ? 1.574 -4.471 1.014 1.00 88.81 87 PHE A C 1
ATOM 716 O O . PHE A 1 87 ? 2.720 -4.046 0.892 1.00 88.81 87 PHE A O 1
ATOM 723 N N . LEU A 1 88 ? 1.297 -5.497 1.826 1.00 88.75 88 LEU A N 1
ATOM 724 C CA . LEU A 1 88 ? 2.336 -6.195 2.584 1.00 88.75 88 LEU A CA 1
ATOM 725 C C . LEU A 1 88 ? 3.320 -6.928 1.670 1.00 88.75 88 LEU A C 1
ATOM 727 O O . LEU A 1 88 ? 4.519 -6.855 1.925 1.00 88.75 88 LEU A O 1
ATOM 731 N N . PHE A 1 89 ? 2.843 -7.598 0.618 1.00 86.31 89 PHE A N 1
ATOM 732 C CA . PHE A 1 89 ? 3.709 -8.265 -0.356 1.00 86.31 89 PHE A CA 1
ATOM 733 C C . PHE A 1 89 ? 4.686 -7.277 -1.009 1.00 86.31 89 PHE A C 1
ATOM 735 O O . PHE A 1 89 ? 5.890 -7.509 -0.996 1.00 86.31 89 PHE A O 1
ATOM 742 N N . MET A 1 90 ? 4.180 -6.126 -1.459 1.00 83.31 90 MET A N 1
ATOM 743 C CA . MET A 1 90 ? 4.973 -5.082 -2.119 1.00 83.31 90 MET A CA 1
ATOM 744 C C . MET A 1 90 ? 5.969 -4.389 -1.166 1.00 83.31 90 MET A C 1
ATOM 746 O O . MET A 1 90 ? 7.040 -3.949 -1.583 1.00 83.31 90 MET A O 1
ATOM 750 N N . ILE A 1 91 ? 5.637 -4.275 0.127 1.00 75.69 91 ILE A N 1
ATOM 751 C CA . ILE A 1 91 ? 6.433 -3.514 1.111 1.00 75.69 91 ILE A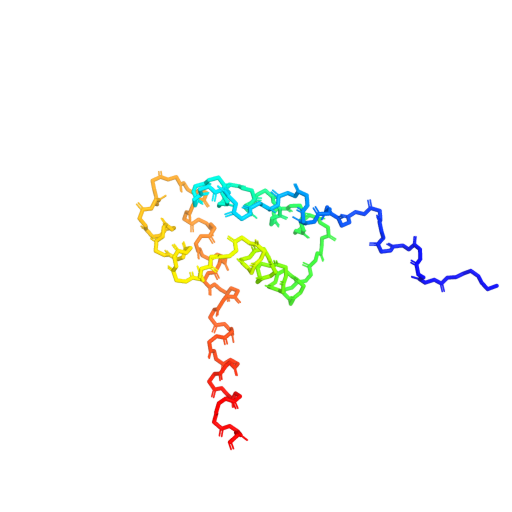 CA 1
ATOM 752 C C . ILE A 1 91 ? 7.402 -4.372 1.925 1.00 75.69 91 ILE A C 1
ATOM 754 O O . ILE A 1 91 ? 8.417 -3.859 2.407 1.00 75.69 91 ILE A O 1
ATOM 758 N N . MET A 1 92 ? 7.145 -5.668 2.096 1.00 68.69 92 MET A N 1
ATOM 759 C CA . MET A 1 92 ? 8.081 -6.542 2.813 1.00 68.69 92 MET A CA 1
ATOM 760 C C . MET A 1 92 ? 9.455 -6.596 2.126 1.00 68.69 92 MET A C 1
ATOM 762 O O . MET A 1 92 ? 10.469 -6.546 2.826 1.00 68.69 92 MET A O 1
ATOM 766 N N . ASP A 1 93 ? 9.503 -6.524 0.795 1.00 60.09 93 ASP A N 1
ATOM 767 C CA . ASP A 1 93 ? 10.760 -6.424 0.042 1.00 60.09 93 ASP A CA 1
ATOM 768 C C . ASP A 1 93 ? 11.540 -5.132 0.343 1.00 60.09 93 ASP A C 1
ATOM 770 O O . ASP A 1 93 ? 12.771 -5.143 0.403 1.00 60.09 93 ASP A O 1
ATOM 774 N N . LEU A 1 94 ? 10.857 -4.011 0.610 1.00 56.44 94 LEU A N 1
ATOM 775 C CA . LEU A 1 94 ? 11.510 -2.746 0.981 1.00 56.44 94 LEU A CA 1
ATOM 776 C C . LEU A 1 94 ? 12.213 -2.824 2.334 1.00 56.44 94 LEU A C 1
ATOM 778 O O . LEU A 1 94 ? 13.287 -2.243 2.497 1.00 56.44 94 LEU A O 1
ATOM 782 N N . LYS A 1 95 ? 11.639 -3.538 3.312 1.00 58.44 95 LYS A N 1
ATOM 783 C CA . LYS A 1 95 ? 12.298 -3.737 4.612 1.00 58.44 95 LYS A CA 1
ATOM 784 C C . LYS A 1 95 ? 13.560 -4.577 4.459 1.00 58.44 95 LYS A C 1
ATOM 786 O O . LYS A 1 95 ? 14.578 -4.237 5.059 1.00 58.44 95 LYS A O 1
ATOM 791 N N . GLU A 1 96 ? 13.524 -5.616 3.631 1.00 55.97 96 GLU A N 1
ATOM 792 C CA . GLU A 1 96 ? 14.700 -6.444 3.370 1.00 55.97 96 GLU A CA 1
ATOM 793 C C . GLU A 1 96 ? 15.798 -5.668 2.623 1.00 55.97 96 GLU A C 1
ATOM 795 O O . GLU A 1 96 ? 16.962 -5.706 3.028 1.00 55.97 96 GLU A O 1
ATOM 800 N N . ILE A 1 97 ? 15.440 -4.895 1.590 1.00 57.16 97 ILE A N 1
ATOM 801 C CA . ILE A 1 97 ? 16.382 -4.037 0.851 1.00 57.16 97 ILE A CA 1
ATOM 802 C C . ILE A 1 97 ? 16.984 -2.968 1.772 1.00 57.16 97 ILE A C 1
ATOM 804 O O . ILE A 1 97 ? 18.202 -2.801 1.801 1.00 57.16 97 ILE A O 1
ATOM 808 N N . ARG A 1 98 ? 16.168 -2.280 2.581 1.00 58.19 98 ARG A N 1
ATOM 809 C CA . ARG A 1 98 ? 16.647 -1.246 3.512 1.00 58.19 98 ARG A CA 1
ATOM 810 C C . ARG A 1 98 ? 17.622 -1.811 4.545 1.00 58.19 98 ARG A C 1
ATOM 812 O O . ARG A 1 98 ? 18.636 -1.177 4.827 1.00 58.19 98 ARG A O 1
ATOM 819 N N . MET A 1 99 ? 17.343 -3.000 5.082 1.00 58.25 99 MET A N 1
ATOM 820 C CA . MET A 1 99 ? 18.257 -3.686 6.000 1.00 58.25 99 MET A CA 1
ATOM 821 C C . MET A 1 99 ? 19.562 -4.097 5.308 1.00 58.25 99 MET A C 1
ATOM 823 O O . MET A 1 99 ? 20.630 -3.948 5.896 1.00 58.25 99 MET A O 1
ATOM 827 N N . LYS A 1 100 ? 19.506 -4.553 4.050 1.00 58.25 100 LYS A N 1
ATOM 828 C CA . LYS A 1 100 ? 20.711 -4.836 3.251 1.00 58.25 100 LYS A CA 1
ATOM 829 C C . LYS A 1 100 ? 21.552 -3.577 3.014 1.00 58.25 100 LYS A C 1
ATOM 831 O O . LYS A 1 100 ? 22.764 -3.640 3.175 1.00 58.25 100 LYS A O 1
ATOM 836 N N . CYS A 1 101 ? 20.932 -2.439 2.693 1.00 56.41 101 CYS A N 1
ATOM 837 C CA . CYS A 1 101 ? 21.640 -1.172 2.478 1.00 56.41 101 CYS A CA 1
ATOM 838 C C . CYS A 1 101 ? 22.285 -0.617 3.759 1.00 56.41 101 CYS A C 1
ATOM 840 O O . CYS A 1 101 ? 23.411 -0.141 3.698 1.00 56.41 101 CYS A O 1
ATOM 842 N N . LEU A 1 102 ? 21.609 -0.707 4.911 1.00 61.72 102 LEU A N 1
ATOM 843 C CA . LEU A 1 102 ? 22.145 -0.254 6.207 1.00 61.72 102 LEU A CA 1
ATOM 844 C C . LEU A 1 102 ? 23.330 -1.094 6.701 1.00 61.72 102 LEU A C 1
ATOM 846 O O . LEU A 1 102 ? 24.193 -0.580 7.398 1.00 61.72 102 LEU A O 1
ATOM 850 N N . ASN A 1 103 ? 23.374 -2.379 6.348 1.00 63.16 103 ASN A N 1
ATOM 851 C CA . ASN A 1 103 ? 24.461 -3.277 6.743 1.00 63.16 103 ASN A CA 1
ATOM 852 C C . ASN A 1 103 ? 25.680 -3.210 5.801 1.00 63.16 103 ASN A C 1
ATOM 854 O O . ASN A 1 103 ? 26.673 -3.891 6.047 1.00 63.16 103 ASN A O 1
ATOM 858 N N . ALA A 1 104 ? 25.590 -2.443 4.710 1.00 61.84 104 ALA A N 1
ATOM 859 C CA . ALA A 1 104 ? 26.648 -2.280 3.712 1.00 61.84 104 ALA A CA 1
ATOM 860 C C . ALA A 1 104 ? 27.369 -0.916 3.794 1.00 61.84 104 ALA A C 1
ATOM 862 O O . ALA A 1 104 ? 28.318 -0.699 3.040 1.00 61.84 104 ALA A O 1
ATOM 863 N N . SER A 1 105 ? 26.918 -0.013 4.675 1.00 48.78 105 SER A N 1
ATOM 864 C CA . SER A 1 105 ? 27.499 1.313 4.960 1.00 48.78 105 SER A CA 1
ATOM 865 C C . SER A 1 105 ? 28.251 1.326 6.283 1.00 48.78 105 SER A C 1
ATOM 867 O O . SER A 1 105 ? 29.337 1.939 6.335 1.00 48.78 105 SER A O 1
#

Secondary structure (DSSP, 8-state):
---STTSSSSS---HHHH--TTS-HHHHHHHHHHHHHHHHHTT--HHHHHHHHHHHHHHTT--HHHHHHHHHHTTTSHHHHHHHHHHHHHHHHHHHHHHHHHT--